Protein AF-A0A2D4HF38-F1 (afdb_monomer_lite)

Foldseek 3Di:
DVVLLVVQVVPDPDPVSSVVSVVVSVVVVDPDDPPCVVPPPPPPDDPVVVVVVVVVLVVVLVVCVVVPDLLPQPSHPPRDPVVNVVVVVVVVVVCVVPVDDDDDDDDDDDPPVVVPDDVVVVVVVVVPPDPDD

pLDDT: mean 74.01, std 19.58, range [37.84, 95.75]

Sequence (133 aa):
MIDLYNEALQMCQNTEDVDRGIHNAYTQGTDRPAANKELQADLAPNVDYKILATIISERLKKILSKIIHSDQNGFLPNRQMKTNTRLIMDVLECYEMHPSKPMVLMFLDAQNAFDNLNWNQLTNMKFGENGTY

Structure (mmCIF, N/CA/C/O backbone):
data_AF-A0A2D4HF38-F1
#
_entry.id   AF-A0A2D4HF38-F1
#
loop_
_atom_site.group_PDB
_atom_site.id
_atom_site.type_symbol
_atom_site.label_atom_id
_atom_site.label_alt_id
_atom_site.label_comp_id
_atom_site.label_asym_id
_atom_site.label_entity_id
_atom_site.label_seq_id
_atom_site.pdbx_PDB_ins_code
_atom_site.Cartn_x
_atom_site.Cartn_y
_atom_site.Cartn_z
_atom_site.occupancy
_atom_site.B_iso_or_equiv
_atom_site.auth_seq_id
_atom_site.auth_comp_id
_atom_site.auth_asym_id
_atom_site.auth_atom_id
_atom_site.pdbx_PDB_model_num
ATOM 1 N N . MET A 1 1 ? -8.391 28.126 6.708 1.00 43.31 1 MET A N 1
ATOM 2 C CA . MET A 1 1 ? -8.997 27.233 7.727 1.00 43.31 1 MET A CA 1
ATOM 3 C C . MET A 1 1 ? -8.760 27.774 9.127 1.00 43.31 1 MET A C 1
ATOM 5 O O . MET A 1 1 ? -9.739 28.070 9.789 1.00 43.31 1 MET A O 1
ATOM 9 N N . ILE A 1 2 ? -7.506 27.976 9.552 1.00 42.41 2 ILE A N 1
ATOM 10 C CA . ILE A 1 2 ? -7.203 28.577 10.866 1.00 42.41 2 ILE A CA 1
ATOM 11 C C . ILE A 1 2 ? -7.681 30.040 10.947 1.00 42.41 2 ILE A C 1
ATOM 13 O O . ILE A 1 2 ? -8.293 30.417 11.938 1.00 42.41 2 ILE A O 1
ATOM 17 N N . ASP A 1 3 ? -7.513 30.829 9.882 1.00 46.91 3 ASP A N 1
ATOM 18 C CA . ASP A 1 3 ? -7.924 32.245 9.891 1.00 46.91 3 ASP A CA 1
ATOM 19 C C . ASP A 1 3 ? -9.452 32.427 9.936 1.00 46.91 3 ASP A C 1
ATOM 21 O O . ASP A 1 3 ? -9.954 33.213 10.730 1.00 46.91 3 ASP A O 1
ATOM 25 N N . LEU A 1 4 ? -10.194 31.601 9.187 1.00 49.41 4 LEU A N 1
ATOM 26 C CA . LEU A 1 4 ? -11.667 31.548 9.210 1.00 49.41 4 LEU A CA 1
ATOM 27 C C . LEU A 1 4 ? -12.230 31.093 10.568 1.00 49.41 4 LEU A C 1
ATOM 29 O O . LEU A 1 4 ? -13.279 31.564 10.994 1.00 49.41 4 LEU A O 1
ATOM 33 N N . TYR A 1 5 ? -11.531 30.186 11.259 1.00 53.34 5 TYR A N 1
ATOM 34 C CA . TYR A 1 5 ? -11.900 29.749 12.607 1.00 53.34 5 TYR A CA 1
ATOM 35 C C . TYR A 1 5 ? -11.713 30.874 13.635 1.00 53.34 5 TYR A C 1
ATOM 37 O O . TYR A 1 5 ? -12.573 31.093 14.487 1.00 53.34 5 TYR A O 1
ATOM 45 N N . ASN A 1 6 ? -10.615 31.624 13.520 1.00 57.22 6 ASN A N 1
ATOM 46 C CA . ASN A 1 6 ? -10.317 32.746 14.408 1.00 57.22 6 ASN A CA 1
ATOM 47 C C . ASN A 1 6 ? -11.257 33.940 14.173 1.00 57.22 6 ASN A C 1
ATOM 49 O O . ASN A 1 6 ? -11.656 34.594 15.134 1.00 57.22 6 ASN A O 1
ATOM 53 N N . GLU A 1 7 ? -11.649 34.194 12.923 1.00 57.03 7 GLU A N 1
ATOM 54 C CA . GLU A 1 7 ? -12.625 35.229 12.561 1.00 57.03 7 GLU A CA 1
ATOM 55 C C . GLU A 1 7 ? -14.036 34.877 13.066 1.00 57.03 7 GLU A C 1
ATOM 57 O O . GLU A 1 7 ? -14.694 35.709 13.688 1.00 57.03 7 GLU A O 1
ATOM 62 N N . ALA A 1 8 ? -14.461 33.614 12.929 1.00 55.22 8 ALA A N 1
ATOM 63 C CA . ALA A 1 8 ? -15.732 33.138 13.480 1.00 55.22 8 ALA A CA 1
ATOM 64 C C . ALA A 1 8 ? -15.782 33.252 15.015 1.00 55.22 8 ALA A C 1
ATOM 66 O O . ALA A 1 8 ? -16.795 33.675 15.567 1.00 55.22 8 ALA A O 1
ATOM 67 N N . LEU A 1 9 ? -14.678 32.953 15.710 1.00 57.28 9 LEU A N 1
ATOM 68 C CA . LEU A 1 9 ? -14.566 33.109 17.165 1.00 57.28 9 LEU A CA 1
ATOM 69 C C . LEU A 1 9 ? -14.670 34.567 17.631 1.00 57.28 9 LEU A C 1
ATOM 71 O O . LEU A 1 9 ? -15.214 34.814 18.703 1.00 57.28 9 LEU A O 1
ATOM 75 N N . GLN A 1 10 ? -14.182 35.531 16.844 1.00 60.62 10 GLN A N 1
ATOM 76 C CA . GLN A 1 10 ? -14.275 36.957 17.186 1.00 60.62 10 GLN A CA 1
ATOM 77 C C . GLN A 1 10 ? -15.698 37.518 17.058 1.00 60.62 10 GLN A C 1
ATOM 79 O O . GLN A 1 10 ? -16.024 38.501 17.722 1.00 60.62 10 GLN A O 1
ATOM 84 N N . MET A 1 11 ? -16.550 36.902 16.234 1.00 53.09 11 MET A N 1
ATOM 85 C CA . MET A 1 11 ? -17.933 37.343 16.015 1.00 53.09 11 MET A CA 1
ATOM 86 C C . MET A 1 11 ? -18.942 36.730 17.000 1.00 53.09 11 MET A C 1
ATOM 88 O O . MET A 1 11 ? -20.104 37.136 17.009 1.00 53.09 11 MET A O 1
ATOM 92 N N . CYS A 1 12 ? -18.526 35.776 17.838 1.00 53.53 12 CYS A N 1
ATOM 93 C CA . CYS A 1 12 ? -19.420 35.045 18.735 1.00 53.53 12 CYS A CA 1
ATOM 94 C C . CYS A 1 12 ? -19.419 35.634 20.148 1.00 53.53 12 CYS A C 1
ATOM 96 O O . CYS A 1 12 ? -18.370 35.758 20.775 1.00 53.53 12 CYS A O 1
ATOM 98 N N . GLN A 1 13 ? -20.604 35.963 20.672 1.00 57.69 13 GLN A N 1
ATOM 99 C CA . GLN A 1 13 ? -20.761 36.458 22.046 1.00 57.69 13 GLN A CA 1
ATOM 100 C C . GLN A 1 13 ? -21.156 35.340 23.024 1.00 57.69 13 GLN A C 1
ATOM 102 O O . GLN A 1 13 ? -20.758 35.396 24.185 1.00 57.69 13 GLN A O 1
ATOM 107 N N . ASN A 1 14 ? -21.854 34.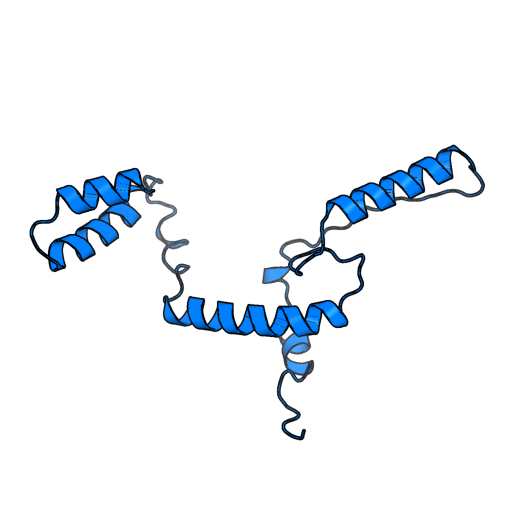297 22.550 1.00 55.34 14 ASN A N 1
ATOM 108 C CA . ASN A 1 14 ? -22.336 33.166 23.352 1.00 55.34 14 ASN A CA 1
ATOM 109 C C . ASN A 1 14 ? -22.088 31.815 22.651 1.00 55.34 14 ASN A C 1
ATOM 111 O O . ASN A 1 14 ? -21.885 31.756 21.440 1.00 55.34 14 ASN A O 1
ATOM 115 N N . THR A 1 15 ? -22.157 30.707 23.397 1.00 54.53 15 THR A N 1
ATOM 116 C CA . THR A 1 15 ? -21.832 29.350 22.910 1.00 54.53 15 THR A CA 1
ATOM 117 C C . THR A 1 15 ? -22.707 28.879 21.741 1.00 54.53 15 THR A C 1
ATOM 119 O O . THR A 1 15 ? -22.210 28.213 20.840 1.00 54.53 15 THR A O 1
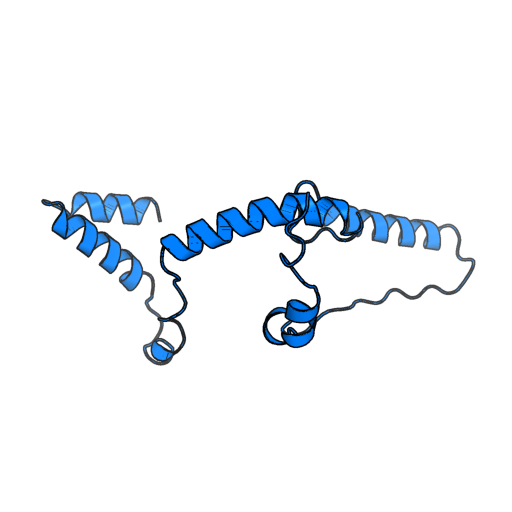ATOM 122 N N . GLU A 1 16 ? -23.988 29.260 21.703 1.00 57.62 16 GLU A N 1
ATOM 123 C CA . GLU A 1 16 ? -24.887 28.918 20.585 1.00 57.62 16 GLU A CA 1
ATOM 124 C C . GLU A 1 16 ? -24.514 29.638 19.279 1.00 57.62 16 GLU A C 1
ATOM 126 O O . GLU A 1 16 ? -24.716 29.101 18.187 1.00 57.62 16 GLU A O 1
ATOM 131 N N . ASP A 1 17 ? -23.927 30.833 19.382 1.00 55.31 17 ASP A N 1
ATOM 132 C CA . ASP A 1 17 ? -23.454 31.583 18.219 1.00 55.31 17 ASP A CA 1
ATOM 133 C C . ASP A 1 17 ? -22.169 30.971 17.652 1.00 55.31 17 ASP A C 1
ATOM 135 O O . ASP A 1 17 ? -21.969 31.014 16.440 1.00 55.31 17 ASP A O 1
ATOM 139 N N . VAL A 1 18 ? -21.350 30.321 18.492 1.00 58.03 18 VAL A N 1
ATOM 140 C CA . VAL A 1 18 ? -20.149 29.582 18.060 1.00 58.03 18 VAL A CA 1
ATOM 141 C C . VAL A 1 18 ? -20.533 28.391 17.189 1.00 58.03 18 VAL A C 1
ATOM 143 O O . VAL A 1 18 ? -19.998 28.241 16.090 1.00 58.03 18 VAL A O 1
ATOM 146 N N . ASP A 1 19 ? -21.503 27.583 17.623 1.00 58.00 19 ASP A N 1
ATOM 147 C CA . ASP A 1 19 ? -21.974 26.430 16.844 1.00 58.00 19 ASP A CA 1
ATOM 148 C C . ASP A 1 19 ? -22.590 26.867 15.511 1.00 58.00 19 ASP A C 1
ATOM 150 O O . ASP A 1 19 ? -22.327 26.275 14.457 1.00 58.00 19 ASP A O 1
ATOM 154 N N . ARG A 1 20 ? -23.358 27.962 15.526 1.00 54.78 20 ARG A N 1
ATOM 155 C CA . ARG A 1 20 ? -23.958 28.525 14.314 1.00 54.78 20 ARG A CA 1
ATOM 156 C C . ARG A 1 20 ? -22.906 29.152 13.391 1.00 54.78 20 ARG A C 1
ATOM 158 O O . ARG A 1 20 ? -22.998 29.004 12.174 1.00 54.78 20 ARG A O 1
ATOM 165 N N . GLY A 1 21 ? -21.886 29.799 13.950 1.00 55.69 21 GLY A N 1
ATOM 166 C CA . GLY A 1 21 ? -20.760 30.390 13.227 1.00 55.69 21 GLY A CA 1
ATOM 167 C C . GLY A 1 21 ? -19.888 29.340 12.543 1.00 55.69 21 GLY A C 1
ATOM 168 O O . GLY A 1 21 ? -19.568 29.481 11.364 1.00 55.69 21 GLY A O 1
ATOM 169 N N . ILE A 1 22 ? -19.586 28.236 13.232 1.00 57.75 22 ILE A N 1
ATOM 170 C CA . ILE A 1 22 ? -18.863 27.095 12.657 1.00 57.75 22 ILE A CA 1
ATOM 171 C C . ILE A 1 22 ? -19.687 26.472 11.522 1.00 57.75 22 ILE A C 1
ATOM 173 O O . ILE A 1 22 ? -19.162 26.283 10.425 1.00 57.75 22 ILE A O 1
ATOM 177 N N . HIS A 1 23 ? -20.982 26.219 11.736 1.00 57.28 23 HIS A N 1
ATOM 178 C CA . HIS A 1 23 ? -21.877 25.690 10.700 1.00 57.28 23 HIS A CA 1
ATOM 179 C C . HIS A 1 23 ? -21.935 26.593 9.451 1.00 57.28 23 HIS A C 1
ATOM 181 O O . HIS A 1 23 ? -21.876 26.112 8.315 1.00 57.28 23 HIS A O 1
ATOM 187 N N . ASN A 1 24 ? -21.976 27.913 9.648 1.00 52.56 24 ASN A N 1
ATOM 188 C CA . ASN A 1 24 ? -22.012 28.888 8.560 1.00 52.56 24 ASN A CA 1
ATOM 189 C C . ASN A 1 24 ? -20.664 29.027 7.827 1.00 52.56 24 ASN A C 1
ATOM 191 O O . ASN A 1 24 ? -20.639 29.166 6.606 1.00 52.56 24 ASN A O 1
ATOM 195 N N . ALA A 1 25 ? -19.532 28.923 8.526 1.00 53.41 25 ALA A N 1
ATOM 196 C CA . ALA A 1 25 ? -18.207 28.946 7.903 1.00 53.41 25 ALA A CA 1
ATOM 197 C C . ALA A 1 25 ? -17.980 27.732 6.980 1.00 53.41 25 ALA A C 1
ATOM 199 O O . ALA A 1 25 ? -17.388 27.864 5.906 1.00 53.41 25 ALA A O 1
ATOM 200 N N . TYR A 1 26 ? -18.514 26.561 7.346 1.00 53.19 26 TYR A N 1
ATOM 201 C CA . TYR A 1 26 ? -18.501 25.379 6.477 1.00 53.19 26 TYR A CA 1
ATOM 202 C C . TYR A 1 26 ? -19.367 25.549 5.222 1.00 53.19 26 TYR A C 1
ATOM 204 O O . TYR A 1 26 ? -19.022 25.010 4.171 1.00 53.19 26 TYR A O 1
ATOM 212 N N . THR A 1 27 ? -20.462 26.308 5.300 1.00 51.84 27 THR A N 1
ATOM 213 C CA . THR A 1 27 ? -21.360 26.530 4.156 1.00 51.84 27 THR A CA 1
ATOM 214 C C . THR A 1 27 ? -20.893 27.668 3.241 1.00 51.84 27 THR A C 1
ATOM 216 O O . THR A 1 27 ? -21.023 27.544 2.023 1.00 51.84 27 THR A O 1
ATOM 219 N N . GLN A 1 28 ? -20.258 28.724 3.761 1.00 46.00 28 GLN A N 1
ATOM 220 C CA . GLN A 1 28 ? -19.730 29.834 2.947 1.00 46.00 28 GLN A CA 1
ATOM 221 C C . GLN A 1 28 ? -18.463 29.479 2.148 1.00 46.00 28 GLN A C 1
ATOM 223 O O . GLN A 1 28 ? -18.236 30.042 1.083 1.00 46.00 28 GLN A O 1
ATOM 228 N N . GLY A 1 29 ? -17.684 28.474 2.566 1.00 45.50 29 GLY A N 1
ATOM 229 C CA . GLY A 1 29 ? -16.580 27.927 1.757 1.00 45.50 29 GLY A CA 1
ATOM 230 C C . GLY A 1 29 ? -17.022 27.189 0.479 1.00 45.50 29 GLY A C 1
ATOM 231 O O . GLY A 1 29 ? -16.182 26.666 -0.255 1.00 45.50 29 GLY A O 1
ATOM 232 N N . THR A 1 30 ? -18.332 27.119 0.213 1.00 46.34 30 THR A N 1
ATOM 233 C CA . THR A 1 30 ? -18.933 26.398 -0.915 1.00 46.34 30 THR A CA 1
ATOM 234 C C . THR A 1 30 ? -19.710 27.321 -1.858 1.00 46.34 30 THR A C 1
ATOM 236 O O . THR A 1 30 ? -20.852 27.042 -2.218 1.00 46.34 30 THR A O 1
ATOM 239 N N . ASP A 1 31 ? -19.081 28.398 -2.336 1.00 46.00 31 ASP A N 1
ATOM 240 C CA . ASP A 1 31 ? -19.563 29.116 -3.528 1.00 46.00 31 ASP A CA 1
ATOM 241 C C . ASP A 1 31 ? -19.298 28.282 -4.795 1.00 46.00 31 ASP A C 1
ATOM 243 O O . ASP A 1 31 ? -18.411 28.538 -5.609 1.00 46.00 31 ASP A O 1
ATOM 247 N N . ARG A 1 32 ? -20.082 27.211 -4.950 1.00 43.06 32 ARG A N 1
ATOM 248 C CA . ARG A 1 32 ? -20.267 26.504 -6.217 1.00 43.06 32 ARG A CA 1
ATOM 249 C C . ARG A 1 32 ? -21.726 26.648 -6.653 1.00 43.06 32 ARG A C 1
ATOM 251 O O . ARG A 1 32 ? -22.623 26.564 -5.809 1.00 43.06 32 ARG A O 1
ATOM 258 N N . PRO A 1 33 ? -21.977 26.857 -7.958 1.00 37.84 33 PRO A N 1
ATOM 259 C CA . PRO A 1 33 ? -23.311 27.114 -8.484 1.00 37.84 33 PRO A CA 1
ATOM 260 C C . PRO A 1 33 ? -24.291 25.993 -8.114 1.00 37.84 33 PRO A C 1
ATOM 262 O O . PRO A 1 33 ? -23.948 24.809 -8.110 1.00 37.84 33 PRO A O 1
ATOM 265 N N . ALA A 1 34 ? -25.523 26.401 -7.803 1.00 48.28 34 ALA A N 1
ATOM 266 C CA . ALA A 1 34 ? -26.562 25.637 -7.109 1.00 48.28 34 ALA A CA 1
ATOM 267 C C . ALA A 1 34 ? -26.997 24.303 -7.758 1.00 48.28 34 ALA A C 1
ATOM 269 O O . ALA A 1 34 ? -27.711 23.539 -7.122 1.00 48.28 34 ALA A O 1
ATOM 270 N N . ALA A 1 35 ? -26.539 23.979 -8.970 1.00 39.88 35 ALA A N 1
ATOM 271 C CA . ALA A 1 35 ? -26.893 22.744 -9.673 1.00 39.88 35 ALA A CA 1
ATOM 272 C C . ALA A 1 35 ? -26.145 21.485 -9.175 1.00 39.88 35 ALA A C 1
ATOM 274 O O . ALA A 1 35 ? -26.561 20.377 -9.483 1.00 39.88 35 ALA A O 1
ATOM 275 N N . ASN A 1 36 ? -25.069 21.633 -8.388 1.00 39.12 36 ASN A N 1
ATOM 276 C CA . ASN A 1 36 ? -24.300 20.508 -7.822 1.00 39.12 36 ASN A CA 1
ATOM 277 C C . ASN A 1 36 ? -24.521 20.296 -6.310 1.00 39.12 36 ASN A C 1
ATOM 279 O O . ASN A 1 36 ? -23.801 19.515 -5.687 1.00 39.12 36 ASN A O 1
ATOM 283 N N . LYS A 1 37 ? -25.493 20.990 -5.698 1.00 41.50 37 LYS A N 1
ATOM 284 C CA . LYS A 1 37 ? -25.755 20.900 -4.250 1.00 41.50 37 LYS A CA 1
ATOM 285 C C . LYS A 1 37 ? -26.512 19.633 -3.831 1.00 41.50 37 LYS A C 1
ATOM 287 O O . LYS A 1 37 ? -26.326 19.194 -2.703 1.00 41.50 37 LYS A O 1
ATOM 292 N N . GLU A 1 38 ? -27.282 19.004 -4.719 1.00 38.34 38 GLU A N 1
ATOM 293 C CA . GLU A 1 38 ? -28.065 17.804 -4.366 1.00 38.34 38 GLU A CA 1
ATOM 294 C C . GLU A 1 38 ? -27.239 16.505 -4.310 1.00 38.34 38 GLU A C 1
ATOM 296 O O . GLU A 1 38 ? -27.641 15.563 -3.640 1.00 38.34 38 GLU A O 1
ATOM 301 N N . LEU A 1 39 ? -26.056 16.449 -4.936 1.00 40.88 39 LEU A N 1
ATOM 302 C CA . LEU A 1 39 ? -25.242 15.222 -5.013 1.00 40.88 39 LEU A CA 1
ATOM 303 C C . LEU A 1 39 ? -24.064 15.155 -4.022 1.00 40.88 39 LEU A C 1
ATOM 305 O O . LEU A 1 39 ? -23.380 14.137 -3.971 1.00 40.88 39 LEU A O 1
ATOM 309 N N . GLN A 1 40 ? -23.789 16.210 -3.244 1.00 41.84 40 GLN A N 1
ATOM 310 C CA . GLN A 1 40 ? -22.612 16.255 -2.349 1.00 41.84 40 GLN A CA 1
ATOM 311 C C . GLN A 1 40 ? -22.926 16.520 -0.869 1.00 41.84 40 GLN A C 1
ATOM 313 O O . GLN A 1 40 ? -22.011 16.471 -0.048 1.00 41.84 40 GLN A O 1
ATOM 318 N N . ALA A 1 41 ? -24.188 16.756 -0.497 1.00 41.31 41 ALA A N 1
ATOM 319 C CA . ALA A 1 41 ? -24.556 17.051 0.891 1.00 41.31 41 ALA A CA 1
ATOM 320 C C . ALA A 1 41 ? -24.606 15.813 1.817 1.00 41.31 41 ALA A C 1
ATOM 322 O O . ALA A 1 41 ? -24.475 15.967 3.027 1.00 41.31 41 ALA A O 1
ATOM 323 N N . ASP A 1 42 ? -24.701 14.593 1.276 1.00 47.03 42 ASP A N 1
ATOM 324 C CA . ASP A 1 42 ? -24.876 13.359 2.073 1.00 47.03 42 ASP A CA 1
ATOM 325 C C . ASP A 1 42 ? -23.565 12.657 2.497 1.00 47.03 42 ASP A C 1
ATOM 327 O O . ASP A 1 42 ? -23.583 11.612 3.144 1.00 47.03 42 ASP A O 1
ATOM 331 N N . LEU A 1 43 ? -22.394 13.209 2.156 1.00 51.19 43 LEU A N 1
ATOM 332 C CA . LEU A 1 43 ? -21.095 12.523 2.288 1.00 51.19 43 LEU A CA 1
ATOM 333 C C . LEU A 1 43 ? -20.252 12.931 3.506 1.00 51.19 43 LEU A C 1
ATOM 335 O O . LEU A 1 43 ? -19.096 12.518 3.610 1.00 51.19 43 LEU A O 1
ATOM 339 N N . ALA A 1 44 ? -20.779 13.722 4.440 1.00 56.62 44 ALA A N 1
ATOM 340 C CA . ALA A 1 44 ? -20.102 13.972 5.711 1.00 56.62 44 ALA A CA 1
ATOM 341 C C . ALA A 1 44 ? -20.600 12.958 6.754 1.00 56.62 44 ALA A C 1
ATOM 343 O O . ALA A 1 44 ? -21.587 13.232 7.435 1.00 56.62 44 ALA A O 1
ATOM 344 N N . PRO A 1 45 ? -19.955 11.783 6.914 1.00 58.78 45 PRO A N 1
ATOM 345 C CA . PRO A 1 45 ? -20.398 10.835 7.919 1.00 58.78 45 PRO A CA 1
ATOM 346 C C . PRO A 1 45 ? -20.301 11.470 9.307 1.00 58.78 45 PRO A C 1
ATOM 348 O O . PRO A 1 45 ? -19.369 12.240 9.579 1.00 58.78 45 PRO A O 1
ATOM 351 N N . ASN A 1 46 ? -21.256 11.110 10.170 1.00 80.19 46 ASN A N 1
ATOM 352 C CA . ASN A 1 46 ? -21.274 11.467 11.587 1.00 80.19 46 ASN A CA 1
ATOM 353 C C . ASN A 1 46 ? -19.862 11.294 12.195 1.00 80.19 46 ASN A C 1
ATOM 355 O O . ASN A 1 46 ? -19.139 10.349 11.863 1.00 80.19 46 ASN A O 1
ATOM 359 N N . VAL A 1 47 ? -19.459 12.214 13.076 1.00 85.38 47 VAL A N 1
ATOM 360 C CA . VAL A 1 47 ? -18.206 12.151 13.844 1.00 85.38 47 VAL A CA 1
ATOM 361 C C . VAL A 1 47 ? -18.009 10.767 14.472 1.00 85.38 47 VAL A C 1
ATOM 363 O O . VAL A 1 47 ? -16.912 10.216 14.373 1.00 85.38 47 VAL A O 1
ATOM 366 N N . ASP A 1 48 ? -19.071 10.149 14.990 1.00 83.38 48 ASP A N 1
ATOM 367 C CA . ASP A 1 48 ? -19.029 8.795 15.558 1.00 83.38 48 ASP A CA 1
ATOM 368 C C . ASP A 1 48 ? -18.573 7.743 14.538 1.00 83.38 48 ASP A C 1
ATOM 370 O O . ASP A 1 48 ? -17.726 6.893 14.827 1.00 83.38 48 ASP A O 1
ATOM 374 N N . TYR A 1 49 ? -19.078 7.829 13.304 1.00 85.88 49 TYR A N 1
ATOM 375 C CA . TYR A 1 49 ? -18.679 6.933 12.222 1.00 85.88 49 TYR A CA 1
ATOM 376 C C . TYR A 1 49 ? -17.208 7.131 11.854 1.00 85.88 49 TYR A C 1
ATOM 378 O O . TYR A 1 49 ? -16.492 6.158 11.632 1.00 85.88 49 TYR A O 1
ATOM 386 N N . LYS A 1 50 ? -16.719 8.376 11.830 1.00 85.88 50 LYS A N 1
ATOM 387 C CA . LYS A 1 50 ? -15.301 8.663 11.556 1.00 85.88 50 LYS A CA 1
ATOM 388 C C . LYS A 1 50 ? -14.392 8.096 12.642 1.00 85.88 50 LYS A C 1
ATOM 390 O O . LYS A 1 50 ? -13.344 7.533 12.319 1.00 85.88 50 LYS A O 1
ATOM 395 N N . ILE A 1 51 ? -14.795 8.203 13.909 1.00 89.94 51 ILE A N 1
ATOM 396 C CA . ILE A 1 51 ? -14.069 7.611 15.038 1.00 89.94 51 ILE A CA 1
ATOM 397 C C . ILE A 1 51 ? -14.013 6.090 14.869 1.00 89.94 51 ILE A C 1
ATOM 399 O O . ILE A 1 51 ? -12.924 5.511 14.881 1.00 89.94 51 ILE A O 1
ATOM 403 N N . LEU A 1 52 ? -15.159 5.446 14.635 1.00 89.19 52 LEU A N 1
ATOM 404 C CA . LEU A 1 52 ? -15.229 3.999 14.446 1.00 89.19 52 LEU A CA 1
ATOM 405 C C . LEU A 1 52 ? -14.392 3.534 13.245 1.00 89.19 52 LEU A C 1
ATOM 407 O O . LEU A 1 52 ? -13.582 2.615 13.378 1.00 89.19 52 LEU A O 1
ATOM 411 N N . ALA A 1 53 ? -14.532 4.192 12.093 1.00 90.31 53 ALA A N 1
ATOM 412 C CA . ALA A 1 53 ? -13.771 3.888 10.885 1.00 90.31 53 ALA A CA 1
ATOM 413 C C . ALA A 1 53 ? -12.260 4.030 11.117 1.00 90.31 53 ALA A C 1
ATOM 415 O O . ALA A 1 53 ? -11.485 3.172 10.693 1.00 90.31 53 ALA A O 1
ATOM 416 N N . THR A 1 54 ? -11.838 5.059 11.856 1.00 93.12 54 THR A N 1
ATOM 417 C CA . THR A 1 54 ? -10.431 5.254 12.224 1.00 93.12 54 THR A CA 1
ATOM 418 C C . THR A 1 54 ? -9.931 4.091 13.077 1.00 93.12 54 THR A C 1
ATOM 420 O O . THR A 1 54 ? -8.916 3.483 12.735 1.00 93.12 54 THR A O 1
ATOM 423 N N . ILE A 1 55 ? -10.669 3.707 14.125 1.00 94.12 55 ILE A N 1
ATOM 424 C CA . ILE A 1 55 ? -10.313 2.578 15.000 1.00 94.12 55 ILE A CA 1
ATOM 425 C C . ILE A 1 55 ? -10.182 1.277 14.198 1.00 94.12 55 ILE A C 1
ATOM 427 O O . ILE A 1 55 ? -9.207 0.539 14.372 1.00 94.12 55 ILE A O 1
ATOM 431 N N . ILE A 1 56 ? -11.138 0.992 13.309 1.00 92.19 56 ILE A N 1
ATOM 432 C CA . ILE A 1 56 ? -11.105 -0.194 12.444 1.00 92.19 56 ILE A CA 1
ATOM 433 C C . ILE A 1 56 ? -9.885 -0.139 11.520 1.00 92.19 56 ILE A C 1
ATOM 435 O O . ILE A 1 56 ? -9.142 -1.118 11.435 1.00 92.19 56 ILE A O 1
ATOM 439 N N . SER A 1 57 ? -9.625 1.007 10.886 1.00 93.19 57 SER A N 1
ATOM 440 C CA . SER A 1 57 ? -8.492 1.178 9.973 1.00 93.19 57 SER A CA 1
ATOM 441 C C . SER A 1 57 ? -7.151 0.925 10.669 1.00 93.19 57 SER A C 1
ATOM 443 O O . SER A 1 57 ? -6.314 0.195 10.142 1.00 93.19 57 SER A O 1
ATOM 445 N N . GLU A 1 58 ? -6.963 1.427 11.891 1.00 93.62 58 GLU A N 1
ATOM 446 C CA . GLU A 1 58 ? -5.730 1.243 12.662 1.00 93.62 58 GLU A CA 1
ATOM 447 C C . GLU A 1 58 ? -5.514 -0.216 13.076 1.00 93.62 58 GLU A C 1
ATOM 449 O O . GLU A 1 58 ? -4.383 -0.712 13.091 1.00 93.62 58 GLU A O 1
ATOM 454 N N . ARG A 1 59 ? -6.593 -0.947 13.371 1.00 92.75 59 ARG A N 1
ATOM 455 C CA . ARG A 1 59 ? -6.522 -2.389 13.649 1.00 92.75 59 ARG A CA 1
ATOM 456 C C . ARG A 1 59 ? -6.184 -3.183 12.388 1.00 92.75 59 ARG A C 1
ATOM 458 O O . ARG A 1 59 ? -5.295 -4.035 12.436 1.00 92.75 59 ARG A O 1
ATOM 465 N N . LEU A 1 60 ? -6.834 -2.878 11.264 1.00 91.69 60 LEU A N 1
ATOM 466 C CA . LEU A 1 60 ? -6.599 -3.556 9.987 1.00 91.69 60 LEU A CA 1
ATOM 467 C C . LEU A 1 60 ? -5.179 -3.324 9.469 1.00 91.69 60 LEU A C 1
ATOM 469 O O . LEU A 1 60 ? -4.535 -4.287 9.059 1.00 91.69 60 LEU A O 1
ATOM 473 N N . LYS A 1 61 ? -4.639 -2.100 9.565 1.00 91.38 61 LYS A N 1
ATOM 474 C CA . LYS A 1 61 ? -3.259 -1.778 9.154 1.00 91.38 61 LYS A CA 1
ATOM 475 C C . LYS A 1 61 ? -2.234 -2.746 9.746 1.00 91.38 61 LYS A C 1
ATOM 477 O O . LYS A 1 61 ? -1.342 -3.194 9.028 1.00 91.38 61 LYS A O 1
ATOM 482 N N . LYS A 1 62 ? -2.370 -3.121 11.024 1.00 90.19 62 LYS A N 1
ATOM 483 C CA . LYS A 1 62 ? -1.445 -4.048 11.708 1.00 90.19 62 LYS A CA 1
ATOM 484 C C . LYS A 1 62 ? -1.460 -5.458 11.118 1.00 90.19 62 LYS A C 1
ATOM 486 O O . LYS A 1 62 ? -0.417 -6.105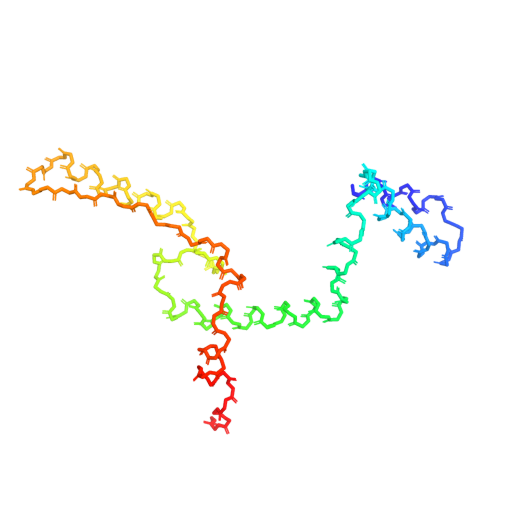 11.068 1.00 90.19 62 LYS A O 1
ATOM 491 N N . ILE A 1 63 ? -2.632 -5.935 10.703 1.00 90.75 63 ILE A N 1
ATOM 492 C CA . ILE A 1 63 ? -2.813 -7.275 10.131 1.00 90.75 63 ILE A CA 1
ATOM 493 C C . ILE A 1 63 ? -2.411 -7.257 8.656 1.00 90.75 63 ILE A C 1
ATOM 495 O O . ILE A 1 63 ? -1.568 -8.046 8.234 1.00 90.75 63 ILE A O 1
ATOM 499 N N . LEU A 1 64 ? -2.941 -6.303 7.890 1.00 91.31 64 LEU A N 1
ATOM 500 C CA . LEU A 1 64 ? -2.669 -6.155 6.463 1.00 91.31 64 LEU A CA 1
ATOM 501 C C . LEU A 1 64 ? -1.180 -5.935 6.180 1.00 91.31 64 LEU A C 1
ATOM 503 O O . LEU A 1 64 ? -0.665 -6.514 5.232 1.00 91.31 64 LEU A O 1
ATOM 507 N N . SER A 1 65 ? -0.451 -5.217 7.042 1.00 91.25 65 SER A N 1
ATOM 508 C CA . SER A 1 65 ? 1.005 -5.046 6.889 1.00 91.25 65 SER A CA 1
ATOM 509 C C . SER A 1 65 ? 1.799 -6.357 6.928 1.00 91.25 65 SER A C 1
ATOM 511 O O . SER A 1 65 ? 2.933 -6.371 6.456 1.00 91.25 65 SER A O 1
ATOM 513 N N . LYS A 1 66 ? 1.236 -7.435 7.494 1.00 90.69 66 LYS A N 1
ATOM 514 C CA . LYS A 1 66 ? 1.863 -8.765 7.553 1.00 90.69 66 LYS A CA 1
ATOM 515 C C . LYS A 1 66 ? 1.478 -9.660 6.374 1.00 90.69 66 LYS A C 1
ATOM 517 O O . LYS A 1 66 ? 2.241 -10.551 6.031 1.00 90.69 66 LYS A O 1
ATOM 522 N N . ILE A 1 67 ? 0.291 -9.450 5.803 1.00 91.06 67 ILE A N 1
ATOM 523 C CA . ILE A 1 67 ? -0.278 -10.305 4.748 1.00 91.06 67 ILE A CA 1
ATOM 524 C C . ILE A 1 67 ? 0.051 -9.751 3.358 1.00 91.06 67 ILE A C 1
ATOM 526 O O . ILE A 1 67 ? 0.369 -10.501 2.441 1.00 91.06 67 ILE A O 1
ATOM 530 N N . ILE A 1 68 ? -0.025 -8.430 3.197 1.00 91.75 68 ILE A N 1
ATOM 531 C CA . ILE A 1 68 ? 0.209 -7.741 1.930 1.00 91.75 68 ILE A CA 1
ATOM 532 C C . ILE A 1 68 ? 1.715 -7.716 1.639 1.00 91.75 68 ILE A C 1
ATOM 534 O O . ILE A 1 68 ? 2.498 -7.265 2.479 1.00 91.75 68 ILE A O 1
ATOM 538 N N . HIS A 1 69 ? 2.117 -8.141 0.437 1.00 90.75 69 HIS A N 1
ATOM 539 C CA . HIS A 1 69 ? 3.521 -8.187 0.003 1.00 90.75 69 HIS A CA 1
ATOM 540 C C . HIS A 1 69 ? 4.211 -6.816 0.102 1.00 90.75 69 HIS A C 1
ATOM 542 O O . HIS A 1 69 ? 3.552 -5.793 -0.081 1.00 90.75 69 HIS A O 1
ATOM 548 N N . SER A 1 70 ? 5.522 -6.772 0.374 1.00 86.81 70 SER A N 1
ATOM 549 C CA . SER A 1 70 ? 6.289 -5.526 0.577 1.00 86.81 70 SER A CA 1
ATOM 550 C C . SER A 1 70 ? 6.172 -4.541 -0.582 1.00 86.81 70 SER A C 1
ATOM 552 O O . SER A 1 70 ? 6.098 -3.339 -0.355 1.00 86.81 70 SER A O 1
ATOM 554 N N . ASP A 1 71 ? 6.087 -5.060 -1.803 1.00 86.88 71 ASP A N 1
ATOM 555 C CA . ASP A 1 71 ? 6.059 -4.259 -3.031 1.00 86.88 71 ASP A CA 1
ATOM 556 C C . ASP A 1 71 ? 4.690 -3.600 -3.267 1.00 86.88 71 ASP A C 1
ATOM 558 O O . ASP A 1 71 ? 4.521 -2.786 -4.170 1.00 86.88 71 ASP A O 1
ATOM 562 N N . GLN A 1 72 ? 3.681 -3.910 -2.451 1.00 88.12 72 GLN A N 1
ATOM 563 C CA . GLN A 1 72 ? 2.396 -3.215 -2.457 1.00 88.12 72 GLN A CA 1
ATOM 564 C C . GLN A 1 72 ? 2.428 -2.109 -1.395 1.00 88.12 72 GLN A C 1
ATOM 566 O O . GLN A 1 72 ? 2.188 -2.335 -0.206 1.00 88.12 72 GLN A O 1
ATOM 571 N N . ASN A 1 73 ? 2.767 -0.894 -1.836 1.00 83.81 73 ASN A N 1
ATOM 572 C CA . ASN A 1 73 ? 3.043 0.243 -0.950 1.00 83.81 73 ASN A CA 1
ATOM 573 C C . ASN A 1 73 ? 1.815 1.087 -0.566 1.00 83.81 73 ASN A C 1
ATOM 575 O O . ASN A 1 73 ? 1.945 2.027 0.215 1.00 83.81 73 ASN A O 1
ATOM 579 N N . GLY A 1 74 ? 0.635 0.800 -1.118 1.00 84.62 74 GLY A N 1
ATOM 580 C CA . GLY A 1 74 ? -0.568 1.595 -0.868 1.00 84.62 74 GLY A CA 1
ATOM 581 C C . GLY A 1 74 ? -1.091 1.449 0.563 1.00 84.62 74 GLY A C 1
ATOM 582 O O . GLY A 1 74 ? -1.216 0.336 1.063 1.00 84.62 74 GLY A O 1
ATOM 583 N N . PHE A 1 75 ? -1.436 2.575 1.198 1.00 83.31 75 PHE A N 1
ATOM 584 C CA . PHE A 1 75 ? -2.236 2.664 2.435 1.00 83.31 75 PHE A CA 1
ATOM 585 C C . PHE A 1 75 ? -1.716 1.904 3.675 1.00 83.31 75 PHE A C 1
ATOM 587 O O . PHE A 1 75 ? -2.438 1.778 4.667 1.00 83.31 75 PHE A O 1
ATOM 594 N N . LEU A 1 76 ? -0.462 1.443 3.665 1.00 90.00 76 LEU A N 1
ATOM 595 C CA . LEU A 1 76 ? 0.162 0.719 4.773 1.00 90.00 76 LEU A CA 1
ATOM 596 C C . LEU A 1 76 ? 1.313 1.516 5.404 1.00 90.00 76 LEU A C 1
ATOM 598 O O . LEU A 1 76 ? 2.055 2.204 4.700 1.00 90.00 76 LEU A O 1
ATOM 602 N N . PRO A 1 77 ? 1.486 1.431 6.735 1.00 86.56 77 PRO A N 1
ATOM 603 C CA . PRO A 1 77 ? 2.531 2.164 7.437 1.00 86.56 77 PRO A CA 1
ATOM 604 C C . PRO A 1 77 ? 3.928 1.714 6.995 1.00 86.56 77 PRO A C 1
ATOM 606 O O . PRO A 1 77 ? 4.157 0.542 6.706 1.00 86.56 77 PRO A O 1
ATOM 609 N N . ASN A 1 78 ? 4.876 2.655 6.998 1.00 86.69 78 ASN A N 1
ATOM 610 C CA . ASN A 1 78 ? 6.292 2.437 6.668 1.00 86.69 78 ASN A CA 1
ATOM 611 C C . ASN A 1 78 ? 6.567 1.928 5.243 1.00 86.69 78 ASN A C 1
ATOM 613 O O . ASN A 1 78 ? 7.676 1.481 4.956 1.00 86.69 78 ASN A O 1
ATOM 617 N N . ARG A 1 79 ? 5.592 2.037 4.335 1.00 87.50 79 ARG A N 1
ATOM 618 C CA . ARG A 1 79 ? 5.743 1.708 2.917 1.00 87.50 79 ARG A CA 1
ATOM 619 C C . ARG A 1 79 ? 5.716 2.979 2.088 1.00 87.50 79 ARG A C 1
ATOM 621 O O . ARG A 1 79 ? 4.876 3.848 2.302 1.00 87.50 79 ARG A O 1
ATOM 628 N N . GLN A 1 80 ? 6.674 3.125 1.178 1.00 88.94 80 GLN A N 1
ATOM 629 C CA . GLN A 1 80 ? 6.841 4.353 0.403 1.00 88.94 80 GLN A CA 1
ATOM 630 C C . GLN A 1 80 ? 6.830 4.029 -1.083 1.00 88.94 80 GLN A C 1
ATOM 632 O O . GLN A 1 80 ? 7.620 3.214 -1.545 1.00 88.94 80 GLN A O 1
ATOM 637 N N . MET A 1 81 ? 5.984 4.726 -1.846 1.00 87.88 81 MET A N 1
ATOM 638 C CA . MET A 1 81 ? 5.860 4.531 -3.296 1.00 87.88 81 MET A CA 1
ATOM 639 C C . MET A 1 81 ? 7.205 4.660 -4.029 1.00 87.88 81 MET A C 1
ATOM 641 O O . MET A 1 81 ? 7.466 3.918 -4.973 1.00 87.88 81 MET A O 1
ATOM 645 N N . LYS A 1 82 ? 8.089 5.536 -3.530 1.00 90.12 82 LYS A N 1
ATOM 646 C CA . LYS A 1 82 ? 9.439 5.752 -4.069 1.00 90.12 82 LYS A CA 1
ATOM 647 C C . LYS A 1 82 ? 10.283 4.477 -4.134 1.00 90.12 82 LYS A C 1
ATOM 649 O O . LYS A 1 82 ? 11.129 4.370 -5.013 1.00 90.12 82 LYS A O 1
ATOM 654 N N . THR A 1 83 ? 10.051 3.519 -3.233 1.00 88.69 83 THR A N 1
ATOM 655 C CA . THR A 1 83 ? 10.760 2.236 -3.233 1.00 88.69 83 THR A CA 1
ATOM 656 C C . THR A 1 83 ? 10.453 1.465 -4.513 1.00 88.69 83 THR A C 1
ATOM 658 O O . THR A 1 83 ? 11.377 1.039 -5.192 1.00 88.69 83 THR A O 1
ATOM 661 N N . ASN A 1 84 ? 9.181 1.382 -4.915 1.00 89.81 84 ASN A N 1
ATOM 662 C CA . ASN A 1 84 ? 8.803 0.729 -6.173 1.00 89.81 84 ASN A CA 1
ATOM 663 C C . ASN A 1 84 ? 9.314 1.486 -7.391 1.00 89.81 84 ASN A C 1
ATOM 665 O O . ASN A 1 84 ? 9.774 0.870 -8.345 1.00 89.81 84 ASN A O 1
ATOM 669 N N . THR A 1 85 ? 9.245 2.818 -7.366 1.00 92.31 85 THR A N 1
ATOM 670 C CA . THR A 1 85 ? 9.794 3.634 -8.452 1.00 92.31 85 THR A CA 1
ATOM 671 C C . THR A 1 85 ? 11.284 3.360 -8.632 1.00 92.31 85 THR A C 1
ATOM 673 O O . THR A 1 85 ? 11.726 3.162 -9.760 1.00 92.31 85 THR A O 1
ATOM 676 N N . ARG A 1 86 ? 12.048 3.280 -7.534 1.00 94.44 86 ARG A N 1
ATOM 677 C CA . ARG A 1 86 ? 13.473 2.954 -7.593 1.00 94.44 86 ARG A CA 1
ATOM 678 C C . ARG A 1 86 ? 13.712 1.531 -8.092 1.00 94.44 86 ARG A C 1
ATOM 680 O O . ARG A 1 86 ? 14.539 1.366 -8.975 1.00 94.44 86 ARG A O 1
ATOM 687 N N . LEU A 1 87 ? 12.942 0.552 -7.616 1.00 92.19 87 LEU A N 1
ATOM 688 C CA . LEU A 1 87 ? 13.026 -0.830 -8.100 1.00 92.19 87 LEU A CA 1
ATOM 689 C C . LEU A 1 87 ? 12.801 -0.921 -9.615 1.00 92.19 87 LEU A C 1
ATOM 691 O O . LEU A 1 87 ? 13.554 -1.599 -10.302 1.00 92.19 87 LEU A O 1
ATOM 695 N N . ILE A 1 88 ? 11.805 -0.213 -10.156 1.00 93.44 88 ILE A N 1
ATOM 696 C CA . ILE A 1 88 ? 11.563 -0.180 -11.606 1.00 93.44 88 ILE A CA 1
ATOM 697 C C . ILE A 1 88 ? 12.760 0.439 -12.337 1.00 93.44 88 ILE A C 1
ATOM 699 O O . ILE A 1 88 ? 13.194 -0.109 -13.345 1.00 93.44 88 ILE A O 1
ATOM 703 N N . MET A 1 89 ? 13.317 1.543 -11.828 1.00 95.75 89 MET A N 1
ATOM 704 C CA . MET A 1 89 ? 14.518 2.156 -12.410 1.00 95.75 89 MET A CA 1
ATOM 705 C C . MET A 1 89 ? 15.710 1.192 -12.404 1.00 95.75 89 MET A C 1
ATOM 707 O O . MET A 1 89 ? 16.359 1.047 -13.433 1.00 95.75 89 MET A O 1
ATOM 711 N N . ASP A 1 90 ? 15.954 0.495 -11.292 1.00 94.81 90 ASP A N 1
ATOM 712 C CA . ASP A 1 90 ? 17.045 -0.479 -11.166 1.00 94.81 90 ASP A CA 1
ATOM 713 C C . ASP A 1 90 ? 16.882 -1.639 -12.168 1.00 94.81 90 ASP A C 1
ATOM 715 O O . ASP A 1 90 ? 17.854 -2.086 -12.778 1.00 94.81 90 ASP A O 1
ATOM 719 N N . VAL A 1 91 ? 15.648 -2.115 -12.380 1.00 93.44 91 VAL A N 1
ATOM 720 C CA . VAL A 1 91 ? 15.335 -3.156 -13.376 1.00 93.44 91 VAL A CA 1
ATOM 721 C C . VAL A 1 91 ? 15.624 -2.666 -14.798 1.00 93.44 91 VAL A C 1
ATOM 723 O O . VAL A 1 91 ? 16.216 -3.407 -15.583 1.00 93.44 91 VAL A O 1
ATOM 726 N N . LEU A 1 92 ? 15.235 -1.431 -15.128 1.00 94.56 92 LEU A N 1
ATOM 727 C CA . LEU A 1 92 ? 15.495 -0.832 -16.440 1.00 94.56 92 LEU A CA 1
ATOM 728 C C . LEU A 1 92 ? 16.998 -0.622 -16.681 1.00 94.56 92 LEU A C 1
ATOM 730 O O . LEU A 1 92 ? 17.500 -1.004 -17.733 1.00 94.56 92 LEU A O 1
ATOM 734 N N . GLU A 1 93 ? 17.727 -0.098 -15.696 1.00 95.25 93 GLU A N 1
ATOM 735 C CA . GLU A 1 93 ? 19.178 0.123 -15.771 1.00 95.25 93 GLU A CA 1
ATOM 736 C C . GLU A 1 93 ? 19.940 -1.205 -15.927 1.00 95.25 93 GLU A C 1
ATOM 738 O O . GLU A 1 93 ? 20.830 -1.341 -16.768 1.00 95.25 93 GLU A O 1
ATOM 743 N N . CYS A 1 94 ? 19.547 -2.237 -15.173 1.00 93.81 94 CYS A N 1
ATOM 744 C CA . CYS A 1 94 ? 20.110 -3.581 -15.300 1.00 93.81 94 CYS A CA 1
ATOM 745 C C . CYS A 1 94 ? 19.889 -4.163 -16.704 1.00 93.81 94 CYS A C 1
ATOM 747 O O . CYS A 1 94 ? 20.798 -4.771 -17.278 1.00 93.81 94 CYS A O 1
ATOM 749 N N . TYR A 1 95 ? 18.698 -3.942 -17.266 1.00 93.75 95 TYR A N 1
ATOM 750 C CA . TYR A 1 95 ? 18.366 -4.366 -18.619 1.00 93.75 95 TYR A CA 1
ATOM 751 C C . TYR A 1 95 ? 19.197 -3.641 -19.685 1.00 93.75 95 TYR A C 1
ATOM 753 O O . TYR A 1 95 ? 19.690 -4.289 -20.608 1.00 93.75 95 TYR A O 1
ATOM 761 N N . GLU A 1 96 ? 19.397 -2.328 -19.547 1.00 93.00 96 GLU A N 1
ATOM 762 C CA . GLU A 1 96 ? 20.247 -1.538 -20.447 1.00 93.00 96 GLU A CA 1
ATOM 763 C C . GLU A 1 96 ? 21.701 -2.023 -20.443 1.00 93.00 96 GLU A C 1
ATOM 765 O O . GLU A 1 96 ? 22.327 -2.107 -21.500 1.00 93.00 96 GLU A O 1
ATOM 770 N N . MET A 1 97 ? 22.228 -2.398 -19.274 1.00 94.25 97 MET A N 1
ATOM 771 C CA . MET A 1 97 ? 23.586 -2.936 -19.153 1.00 94.25 97 MET A CA 1
ATOM 772 C C . MET A 1 97 ? 23.726 -4.359 -19.713 1.00 94.25 97 MET A C 1
ATOM 774 O O . MET A 1 97 ? 24.796 -4.719 -20.204 1.00 94.25 97 MET A O 1
ATOM 778 N N . HIS A 1 98 ? 22.673 -5.181 -19.639 1.00 92.00 98 HIS A N 1
ATOM 779 C CA . HIS A 1 98 ? 22.715 -6.596 -20.029 1.00 92.00 98 HIS A CA 1
ATOM 780 C C . HIS A 1 98 ? 21.497 -7.011 -20.875 1.00 92.00 98 HIS A C 1
ATOM 782 O O . HIS A 1 98 ? 20.680 -7.837 -20.436 1.00 92.00 98 HIS A O 1
ATOM 788 N N . PRO A 1 99 ? 21.376 -6.501 -22.115 1.00 84.56 99 PRO A N 1
ATOM 789 C CA . PRO A 1 99 ? 20.260 -6.825 -22.994 1.00 84.56 99 PRO A CA 1
ATOM 790 C C . PRO A 1 99 ? 20.374 -8.278 -23.469 1.00 84.56 99 PRO A C 1
ATOM 792 O O . PRO A 1 99 ? 21.069 -8.596 -24.431 1.00 84.56 99 PRO A O 1
ATOM 795 N N . SER A 1 100 ? 19.706 -9.186 -22.757 1.00 83.25 100 SER A N 1
ATOM 796 C CA . SER A 1 100 ? 19.791 -10.633 -23.003 1.00 83.25 100 SER A CA 1
ATOM 797 C C . SER A 1 100 ? 18.505 -11.236 -23.567 1.00 83.25 100 SER A C 1
ATOM 799 O O . SER A 1 100 ? 18.565 -12.200 -24.331 1.00 83.25 100 SER A O 1
ATOM 801 N N . LYS A 1 101 ? 17.335 -10.693 -23.208 1.00 88.25 101 LYS A N 1
ATOM 802 C CA . LYS A 1 101 ? 16.012 -11.173 -23.643 1.00 88.25 101 LYS A CA 1
ATOM 803 C C . LYS A 1 101 ? 15.031 -10.011 -23.776 1.00 88.25 101 LYS A C 1
ATOM 805 O O . LYS A 1 101 ? 15.122 -9.097 -22.976 1.00 88.25 101 LYS A O 1
ATOM 810 N N . PRO A 1 102 ? 14.052 -10.054 -24.691 1.00 90.88 102 PRO A N 1
ATOM 811 C CA . PRO A 1 102 ? 13.024 -9.018 -24.772 1.00 90.88 102 PRO A CA 1
ATOM 812 C C . PRO A 1 102 ? 12.312 -8.796 -23.427 1.00 90.88 102 PRO A C 1
ATOM 814 O O . PRO A 1 102 ? 11.916 -9.759 -22.767 1.00 90.88 102 PRO A O 1
ATOM 817 N N . MET A 1 103 ? 12.131 -7.531 -23.048 1.00 91.31 103 MET A N 1
ATOM 818 C CA . MET A 1 103 ? 11.435 -7.107 -21.831 1.00 91.31 103 MET A CA 1
ATOM 819 C C . MET A 1 103 ? 10.160 -6.336 -22.189 1.00 91.31 103 MET A C 1
ATOM 821 O O . MET A 1 103 ? 10.143 -5.564 -23.146 1.00 91.31 103 MET A O 1
ATOM 825 N N . VAL A 1 104 ? 9.103 -6.522 -21.394 1.00 92.81 104 VAL A N 1
ATOM 826 C CA . VAL A 1 104 ? 7.852 -5.760 -21.492 1.00 92.81 104 VAL A CA 1
ATOM 827 C C . VAL A 1 104 ? 7.553 -5.130 -20.138 1.00 92.81 104 VAL A C 1
ATOM 829 O O . VAL A 1 104 ? 7.505 -5.827 -19.127 1.00 92.81 104 VAL A O 1
ATOM 832 N N . LEU A 1 105 ? 7.319 -3.818 -20.131 1.00 93.25 105 LEU A N 1
ATOM 833 C CA . LEU A 1 105 ? 6.809 -3.081 -18.979 1.00 93.25 105 LEU A CA 1
ATOM 834 C C . LEU A 1 105 ? 5.335 -2.748 -19.224 1.00 93.25 105 LEU A C 1
ATOM 836 O O . LEU A 1 105 ? 5.001 -2.135 -20.236 1.00 93.25 105 LEU A O 1
ATOM 840 N N . MET A 1 106 ? 4.458 -3.162 -18.309 1.00 94.12 106 MET A N 1
ATOM 841 C CA . MET A 1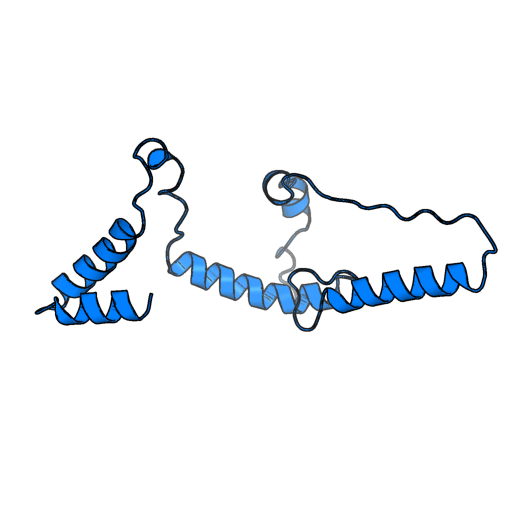 106 ? 3.016 -2.917 -18.399 1.00 94.12 106 MET A CA 1
ATOM 842 C C . MET A 1 106 ? 2.553 -2.015 -17.262 1.00 94.12 106 MET A C 1
ATOM 844 O O . MET A 1 106 ? 2.885 -2.247 -16.100 1.00 94.12 106 MET A O 1
ATOM 848 N N . PHE A 1 107 ? 1.740 -1.022 -17.609 1.00 92.06 107 PHE A N 1
ATOM 849 C CA . PHE A 1 107 ? 1.051 -0.164 -16.654 1.00 92.06 107 PHE A CA 1
ATOM 850 C C . PHE A 1 107 ? -0.385 -0.663 -16.510 1.00 92.06 107 PHE A C 1
ATOM 852 O O . PHE A 1 107 ? -1.103 -0.783 -17.501 1.00 92.06 107 PHE A O 1
ATOM 859 N N . LEU A 1 108 ? -0.779 -0.987 -15.281 1.00 93.06 108 LEU A N 1
ATOM 860 C CA . LEU A 1 108 ? -2.111 -1.481 -14.946 1.00 93.06 108 LEU A CA 1
ATOM 861 C C . LEU A 1 108 ? -2.789 -0.481 -14.013 1.00 93.06 108 LEU A C 1
ATOM 863 O O . LEU A 1 108 ? -2.160 -0.002 -13.070 1.00 93.06 108 LEU A O 1
ATOM 867 N N . ASP A 1 109 ? -4.065 -0.209 -14.267 1.00 90.81 109 ASP A N 1
ATOM 868 C CA . ASP A 1 109 ? -4.913 0.617 -13.412 1.00 90.81 109 ASP A CA 1
ATOM 869 C C . ASP A 1 109 ? -6.298 -0.026 -13.261 1.00 90.81 109 ASP A C 1
ATOM 871 O O . ASP A 1 109 ? -6.759 -0.758 -14.141 1.00 90.81 109 ASP A O 1
ATOM 875 N N . ALA A 1 110 ? -6.949 0.224 -12.128 1.00 90.62 110 ALA A N 1
ATOM 876 C CA . ALA A 1 110 ? -8.264 -0.305 -11.798 1.00 90.62 110 ALA A CA 1
ATOM 877 C C . ALA A 1 110 ? -9.293 0.829 -11.795 1.00 90.62 110 ALA A C 1
ATOM 879 O O . ALA A 1 110 ? -9.384 1.612 -10.847 1.00 90.62 110 ALA A O 1
ATOM 880 N N . GLN A 1 111 ? -10.107 0.892 -12.850 1.00 91.62 111 GLN A N 1
ATOM 881 C CA . GLN A 1 111 ? -11.155 1.902 -12.967 1.00 91.62 111 GLN A CA 1
ATOM 882 C C . GLN A 1 111 ? -12.189 1.747 -11.843 1.00 91.62 111 GLN A C 1
ATOM 884 O O . GLN A 1 111 ? -12.770 0.675 -11.664 1.00 91.62 111 GLN A O 1
ATOM 889 N N . ASN A 1 112 ? -12.437 2.836 -11.109 1.00 87.06 112 ASN A N 1
ATOM 890 C CA . ASN A 1 112 ? -13.422 2.913 -10.024 1.00 87.06 112 ASN A CA 1
ATOM 891 C C . ASN A 1 112 ? -13.298 1.748 -9.024 1.00 87.06 112 ASN A C 1
ATOM 893 O O . ASN A 1 112 ? -14.283 1.100 -8.675 1.00 87.06 112 ASN A O 1
ATOM 897 N N . ALA A 1 113 ? -12.070 1.453 -8.583 1.00 87.00 113 ALA A N 1
ATOM 898 C CA . ALA A 1 113 ? -11.757 0.278 -7.767 1.00 87.00 113 ALA A CA 1
ATOM 899 C C . ALA A 1 113 ? -12.621 0.127 -6.498 1.00 87.00 113 ALA A C 1
ATOM 901 O O . ALA A 1 113 ? -12.876 -0.998 -6.076 1.00 87.00 113 ALA A O 1
ATOM 902 N N . PHE A 1 114 ? -13.078 1.234 -5.901 1.00 83.31 114 PHE A N 1
ATOM 903 C CA . PHE A 1 114 ? -13.951 1.210 -4.722 1.00 83.31 114 PHE A CA 1
ATOM 904 C C . PHE A 1 114 ? -15.425 0.956 -5.063 1.00 83.31 114 PHE A C 1
ATOM 906 O O . PHE A 1 114 ? -16.106 0.268 -4.306 1.00 83.31 114 PHE A O 1
ATOM 913 N N . ASP A 1 115 ? -15.903 1.450 -6.206 1.00 88.44 115 ASP A N 1
ATOM 914 C CA . ASP A 1 115 ? -17.297 1.276 -6.633 1.00 88.44 115 ASP A CA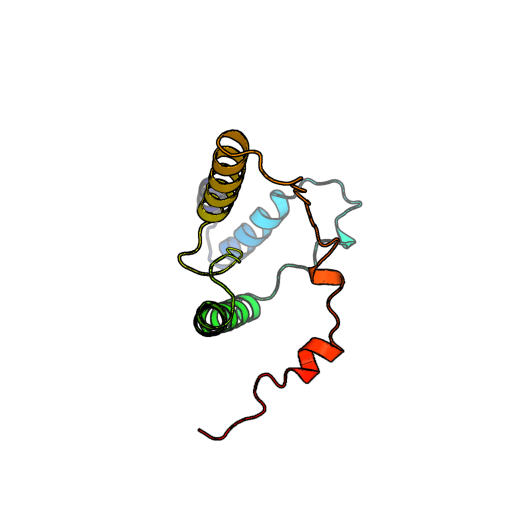 1
ATOM 915 C C . ASP A 1 115 ? -17.536 -0.123 -7.220 1.00 88.44 115 ASP A C 1
ATOM 917 O O . ASP A 1 115 ? -18.626 -0.679 -7.117 1.00 88.44 115 ASP A O 1
ATOM 921 N N . ASN A 1 116 ? -16.491 -0.722 -7.797 1.00 88.88 116 ASN A N 1
ATOM 922 C CA . ASN A 1 116 ? -16.531 -2.034 -8.444 1.00 88.88 116 ASN A CA 1
ATOM 923 C C . ASN A 1 116 ? -16.196 -3.206 -7.499 1.00 88.88 116 ASN A C 1
ATOM 925 O O . ASN A 1 116 ? -15.855 -4.301 -7.954 1.00 88.88 116 ASN A O 1
ATOM 929 N N . LEU A 1 117 ? -16.277 -3.006 -6.181 1.00 86.75 117 LEU A N 1
ATOM 930 C CA . LEU A 1 117 ? -16.035 -4.070 -5.207 1.00 86.75 117 LEU A CA 1
ATOM 931 C C . LEU A 1 117 ? -17.143 -5.132 -5.251 1.00 86.75 117 LEU A C 1
ATOM 933 O O . LEU A 1 117 ? -18.331 -4.841 -5.121 1.00 86.75 117 LEU A O 1
ATOM 937 N N . ASN A 1 118 ? -16.748 -6.403 -5.360 1.00 87.75 118 ASN A N 1
ATOM 938 C CA . ASN A 1 118 ? -17.680 -7.519 -5.233 1.00 87.75 118 ASN A CA 1
ATOM 939 C C . ASN A 1 118 ? -17.946 -7.825 -3.751 1.00 87.75 118 ASN A C 1
ATOM 941 O O . ASN A 1 118 ? -17.177 -8.530 -3.091 1.00 87.75 118 ASN A O 1
ATOM 945 N N . TRP A 1 119 ? -19.069 -7.326 -3.240 1.00 85.81 119 TRP A N 1
ATOM 946 C CA . TRP A 1 119 ? -19.473 -7.498 -1.843 1.00 85.81 119 TRP A CA 1
ATOM 947 C C . TRP A 1 119 ? -19.597 -8.959 -1.409 1.00 85.81 119 TRP A C 1
ATOM 949 O O . TRP A 1 119 ? -19.193 -9.280 -0.295 1.00 85.81 119 TRP A O 1
ATOM 959 N N . ASN A 1 120 ? -20.047 -9.858 -2.293 1.00 86.62 120 ASN A N 1
ATOM 960 C CA . ASN A 1 120 ? -20.151 -11.286 -1.975 1.00 86.62 120 ASN A CA 1
ATOM 961 C C . ASN A 1 120 ? -18.776 -11.906 -1.703 1.00 86.62 120 ASN A C 1
ATOM 963 O O . ASN A 1 120 ? -18.640 -12.779 -0.849 1.00 86.62 120 ASN A O 1
ATOM 967 N N . GLN A 1 121 ? -17.737 -11.459 -2.413 1.00 83.44 121 GLN A N 1
ATOM 968 C CA . GLN A 1 121 ? -16.375 -11.909 -2.131 1.00 83.44 121 GLN A CA 1
ATOM 969 C C . GLN A 1 121 ? -15.908 -11.401 -0.767 1.00 83.44 121 GLN A C 1
ATOM 971 O O . GLN A 1 121 ? -15.374 -12.184 0.011 1.00 83.44 121 GLN A O 1
ATOM 976 N N . LEU A 1 122 ? -16.158 -10.127 -0.452 1.00 83.00 122 LEU A N 1
ATOM 977 C CA . LEU A 1 122 ? -15.817 -9.511 0.836 1.00 83.00 122 LEU A CA 1
ATOM 978 C C . LEU A 1 122 ? -16.501 -10.197 2.026 1.00 83.00 122 LEU A C 1
ATOM 980 O O . LEU A 1 122 ? -15.840 -10.482 3.023 1.00 83.00 122 LEU A O 1
ATOM 984 N N . THR A 1 123 ? -17.790 -10.522 1.922 1.00 82.44 123 THR A N 1
ATOM 985 C CA . THR A 1 123 ? -18.526 -11.223 2.988 1.00 82.44 123 THR A CA 1
ATOM 986 C C . THR A 1 123 ? -18.066 -12.670 3.148 1.00 82.44 123 THR A C 1
ATOM 988 O O . THR A 1 123 ? -17.946 -13.161 4.269 1.00 82.44 123 THR A O 1
ATOM 991 N N . ASN A 1 124 ? -17.716 -13.345 2.050 1.00 82.25 124 ASN A N 1
ATOM 992 C CA . ASN A 1 124 ? -17.219 -14.723 2.082 1.00 82.25 124 ASN A CA 1
ATOM 993 C C . ASN A 1 124 ? -15.795 -14.855 2.647 1.00 82.25 124 ASN A C 1
ATOM 995 O O . ASN A 1 124 ? -15.383 -15.964 2.982 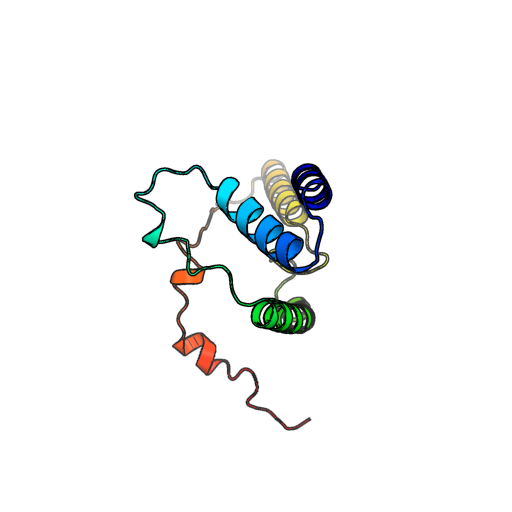1.00 82.25 124 ASN A O 1
ATOM 999 N N . MET A 1 125 ? -15.052 -13.752 2.808 1.00 73.38 125 MET A N 1
ATOM 1000 C CA . MET A 1 125 ? -13.748 -13.757 3.487 1.00 73.38 125 MET A CA 1
ATOM 1001 C C . MET A 1 125 ? -13.853 -14.014 5.004 1.00 73.38 125 MET A C 1
ATOM 1003 O O . MET A 1 125 ? -12.821 -14.115 5.664 1.00 73.38 125 MET A O 1
ATOM 1007 N N . LYS A 1 126 ? -15.070 -14.153 5.563 1.00 66.50 126 LYS A N 1
ATOM 1008 C CA . LYS A 1 126 ? -15.331 -14.504 6.974 1.00 66.50 126 LYS A CA 1
ATOM 1009 C C . LYS A 1 126 ? -14.566 -13.636 7.977 1.00 66.50 126 LYS A C 1
ATOM 1011 O O . LYS A 1 126 ? -14.028 -14.128 8.974 1.00 66.50 126 LYS A O 1
ATOM 1016 N N . PHE A 1 127 ? -14.514 -12.327 7.736 1.00 63.53 127 PHE A N 1
ATOM 1017 C CA . PHE A 1 127 ? -13.962 -11.385 8.707 1.00 63.53 127 PHE A CA 1
ATOM 1018 C C . PHE A 1 127 ? -14.782 -11.441 10.009 1.00 63.53 127 PHE A C 1
ATOM 1020 O O . PHE A 1 127 ? -15.866 -10.875 10.087 1.00 63.53 127 PHE A O 1
ATOM 1027 N N . GLY A 1 128 ? -14.261 -12.129 11.033 1.00 56.22 128 GLY A N 1
ATOM 1028 C CA . GLY A 1 128 ? -14.842 -12.162 12.381 1.00 56.22 128 GLY A CA 1
ATOM 1029 C C . GLY A 1 128 ? -15.610 -13.427 12.787 1.00 56.22 128 GLY A C 1
ATOM 1030 O O . GLY A 1 128 ? -16.090 -13.464 13.914 1.00 56.22 128 GLY A O 1
ATOM 1031 N N . GLU A 1 129 ? -15.697 -14.475 11.958 1.00 56.00 129 GLU A N 1
ATOM 1032 C CA . GLU A 1 129 ? -16.451 -15.696 12.331 1.00 56.00 129 GLU A CA 1
ATOM 1033 C C . GLU A 1 129 ? -15.678 -16.714 13.190 1.00 56.00 129 GLU A C 1
ATOM 1035 O O . GLU A 1 129 ? -16.271 -17.675 13.670 1.00 56.00 129 GLU A O 1
ATOM 1040 N N . ASN A 1 130 ? -14.389 -16.500 13.471 1.00 47.59 130 ASN A N 1
ATOM 1041 C CA . ASN A 1 130 ? -13.626 -17.385 14.359 1.00 47.59 130 ASN A CA 1
ATOM 1042 C C . ASN A 1 130 ? -13.362 -16.718 15.711 1.00 47.59 130 ASN A C 1
ATOM 1044 O O . ASN A 1 130 ? -12.250 -16.292 16.021 1.00 47.59 130 ASN A O 1
ATOM 1048 N N . GLY A 1 131 ? -14.413 -16.646 16.525 1.00 45.91 131 GLY A N 1
ATOM 1049 C CA . GLY A 1 131 ? -14.318 -16.419 17.964 1.00 45.91 131 GLY A CA 1
ATOM 1050 C C . GLY A 1 131 ? -13.917 -17.693 18.710 1.00 45.91 131 GLY A C 1
ATOM 1051 O O . GLY A 1 131 ? -14.701 -18.192 19.504 1.00 45.91 131 GLY A O 1
ATOM 1052 N N . THR A 1 132 ? -12.716 -18.216 18.455 1.00 41.91 132 THR A N 1
ATOM 1053 C CA . THR A 1 132 ? -12.020 -19.156 19.352 1.00 41.91 132 THR A CA 1
ATOM 1054 C C . THR A 1 132 ? -10.515 -18.909 19.238 1.00 41.91 132 THR A C 1
ATOM 1056 O O . THR A 1 132 ? -9.846 -19.494 18.383 1.00 41.91 132 THR A O 1
ATOM 1059 N N . TYR A 1 133 ? -10.010 -18.002 20.072 1.00 48.00 133 TYR A N 1
ATOM 1060 C CA . TYR A 1 133 ? -8.618 -17.993 20.523 1.00 48.00 133 TYR A CA 1
ATOM 1061 C C . TYR A 1 133 ? -8.602 -18.438 21.981 1.00 48.00 133 TYR A C 1
ATOM 1063 O O . TYR A 1 133 ? -9.560 -18.058 22.695 1.00 48.00 133 TYR A O 1
#

Radius of gyration: 24.04 Å; chains: 1; bounding box: 52×56×48 Å

InterPro domains:
  IPR000477 Reverse transcriptase domain [PF00078] (45-124)

Organism: NCBI:txid129467

Secondary structure (DSSP, 8-state):
-HHHHHHHHHT-SSHHHHHHHHHHHHHHT----GGGSTTTTT----HHHHHHHHHHHHHHHHHHHHHS-TT--TT-TT--HHHHHHHHHHHHHHHHH---S---------TTTTTT--HHHHHHT-TT-----